Protein AF-A0A4Y2B6V1-F1 (afdb_monomer)

Foldseek 3Di:
DDDDDDDDDDDDDPPPPPPPPVPVVVVVVVVVVVVVVVVVVPQLADDADQADQKDKDWDDDPFKIKIKIAHHPQWAAPVRHRIDIWMATSVRSAIPPDNHGGHTDGPPPPPPD

Organism: Araneus ventricosus (NCBI:txid182803)

Nearest PDB structures (foldseek):
  4k12-assembly1_A  TM=7.058E-01  e=3.173E-03  Homo sapiens
  5ohm-assembly2_H  TM=3.341E-01  e=2.680E+00  synthetic construct

Secondary structure (DSSP, 8-state):
-----------------------HHHHHHHHHHHHHHHHHHS-SSPPPPPPTTEEEEEEE-SSEEEEEEEEPTTEE-TTS-SEEEEEEETTT--EES-SSPPPPEE----S--

pLDDT: mean 73.1, std 16.67, range [29.94, 91.94]

InterPro domains:
  IPR000436 Sushi/SCR/CCP domain [PS50923] (43-106)

Solvent-accessible surface area (backbone atoms only — not comparable to full-atom values): 7068 Å² total; per-residue (Å²): 135,83,87,80,92,84,87,87,81,88,75,85,78,73,82,80,77,80,74,80,68,74,58,68,66,61,57,52,50,53,52,50,51,53,52,51,49,54,58,64,70,52,50,43,57,70,83,74,76,67,33,59,67,38,48,70,50,72,53,76,57,100,59,35,36,41,34,41,36,33,37,39,94,68,25,18,34,94,82,73,38,51,64,51,70,34,39,21,35,56,88,75,34,49,47,33,91,44,83,65,75,73,56,38,40,69,63,74,74,68,92,76,127

Radius of gyration: 34.7 Å; Cα contacts (8 Å, |Δi|>4): 137; chains: 1; bounding box: 31×36×132 Å

Sequence (113 aa):
MFVPNVVALTRAVCPAERRHTHSPLLLVEIEIYLLIIIIALVGRCNRPLTPDHGKVVCNSTRGEVDCDVKCEDGYLFPDNATSKSNKCWHVTGVWKPMKNFPACQREYLEMNN

Mean predicted aligned error: 16.53 Å

Structure (mmCIF, N/CA/C/O backbone):
data_AF-A0A4Y2B6V1-F1
#
_entry.id   AF-A0A4Y2B6V1-F1
#
loop_
_atom_site.group_PDB
_atom_site.id
_atom_site.type_symbol
_atom_site.label_atom_id
_atom_site.label_alt_id
_atom_site.label_comp_id
_atom_site.label_asym_id
_atom_site.label_entity_id
_atom_site.label_seq_id
_atom_site.pdbx_PDB_ins_code
_atom_site.Cartn_x
_atom_site.Cartn_y
_atom_site.Cartn_z
_atom_site.occupancy
_atom_site.B_iso_or_equiv
_atom_site.auth_seq_id
_atom_site.auth_comp_id
_atom_site.auth_asym_id
_atom_site.auth_atom_id
_atom_site.pdbx_PDB_model_num
ATOM 1 N N . MET A 1 1 ? 6.514 -16.516 -99.297 1.00 29.94 1 MET A N 1
ATOM 2 C CA . MET A 1 1 ? 5.709 -17.659 -99.775 1.00 29.94 1 MET A CA 1
ATOM 3 C C . MET A 1 1 ? 5.199 -18.418 -98.557 1.00 29.94 1 MET A C 1
ATOM 5 O O . MET A 1 1 ? 5.999 -18.673 -97.673 1.00 29.94 1 MET A O 1
ATOM 9 N N . PHE A 1 2 ? 3.898 -18.720 -98.551 1.00 32.41 2 PHE A N 1
ATOM 10 C CA . PHE A 1 2 ? 3.188 -19.726 -97.745 1.00 32.41 2 PHE A CA 1
ATOM 11 C C . PHE A 1 2 ? 3.153 -19.617 -96.208 1.00 32.41 2 PHE A C 1
ATOM 13 O O . PHE A 1 2 ? 4.050 -20.048 -95.495 1.00 32.41 2 PHE A O 1
ATOM 20 N N . VAL A 1 3 ? 1.995 -19.155 -95.725 1.00 43.97 3 VAL A N 1
ATOM 21 C CA . VAL A 1 3 ? 1.298 -19.735 -94.560 1.00 43.97 3 VAL A CA 1
ATOM 22 C C . VAL A 1 3 ? 0.786 -21.138 -94.919 1.00 43.97 3 VAL A C 1
ATOM 24 O O . VAL A 1 3 ? 0.408 -21.365 -96.071 1.00 43.97 3 VAL A O 1
ATOM 27 N N . PRO A 1 4 ? 0.754 -22.066 -93.948 1.00 51.69 4 PRO A N 1
ATOM 28 C CA . PRO A 1 4 ? -0.538 -22.511 -93.396 1.00 51.69 4 PRO A CA 1
ATOM 29 C C . PRO A 1 4 ? -0.474 -22.654 -91.854 1.00 51.69 4 PRO A C 1
ATOM 31 O O . PRO A 1 4 ? 0.506 -23.137 -91.306 1.00 51.69 4 PRO A O 1
ATOM 34 N N . ASN A 1 5 ? -1.373 -22.042 -91.073 1.00 40.91 5 ASN A N 1
ATOM 35 C CA . ASN A 1 5 ? -2.662 -22.589 -90.606 1.00 40.91 5 ASN A CA 1
ATOM 36 C C . ASN A 1 5 ? -2.633 -24.077 -90.212 1.00 40.91 5 ASN A C 1
ATOM 38 O O . ASN A 1 5 ? -2.573 -24.900 -91.114 1.00 40.91 5 ASN A O 1
ATOM 42 N N . VAL A 1 6 ? -2.782 -24.406 -88.914 1.00 47.84 6 VAL A N 1
ATOM 43 C CA . VAL A 1 6 ? -3.983 -25.080 -88.360 1.00 47.84 6 VAL A CA 1
ATOM 44 C C . VAL A 1 6 ? -3.950 -25.269 -86.823 1.00 47.84 6 VAL A C 1
ATOM 46 O O . VAL A 1 6 ? -3.044 -25.876 -86.270 1.00 47.84 6 VAL A O 1
ATOM 49 N N . VAL A 1 7 ? -5.054 -24.820 -86.211 1.00 41.91 7 VAL A N 1
ATOM 50 C CA . VAL A 1 7 ? -5.868 -25.457 -85.150 1.00 41.91 7 VAL A CA 1
ATOM 51 C C . VAL A 1 7 ? -5.416 -25.398 -83.678 1.00 41.91 7 VAL A C 1
ATOM 53 O O . VAL A 1 7 ? -4.385 -25.899 -83.245 1.00 41.91 7 VAL A O 1
ATOM 56 N N . ALA A 1 8 ? -6.322 -24.783 -82.913 1.00 52.94 8 ALA A N 1
ATOM 57 C CA . ALA A 1 8 ? -6.361 -24.569 -81.477 1.00 52.94 8 ALA A CA 1
ATOM 58 C C . ALA A 1 8 ? -6.601 -25.848 -80.662 1.00 52.94 8 ALA A C 1
ATOM 60 O O . ALA A 1 8 ? -7.281 -26.752 -81.134 1.00 52.94 8 ALA A O 1
ATOM 61 N N . LEU A 1 9 ? -6.178 -25.841 -79.392 1.00 44.97 9 LEU A N 1
ATOM 62 C CA . LEU A 1 9 ? -6.845 -26.569 -78.306 1.00 44.97 9 LEU A CA 1
ATOM 63 C C . LEU A 1 9 ? -6.564 -25.882 -76.957 1.00 44.97 9 LEU A C 1
ATOM 65 O O . LEU A 1 9 ? -5.472 -25.921 -76.397 1.00 44.97 9 LEU A O 1
ATOM 69 N N . THR A 1 10 ? -7.609 -25.197 -76.504 1.00 52.00 10 THR A N 1
ATOM 70 C CA . THR A 1 10 ? -7.961 -24.782 -75.142 1.00 52.00 10 THR A CA 1
ATOM 71 C C . THR A 1 10 ? -7.125 -25.367 -73.998 1.00 52.00 10 THR A C 1
ATOM 73 O O . THR A 1 10 ? -7.193 -26.561 -73.706 1.00 52.00 10 THR A O 1
ATOM 76 N N . ARG A 1 11 ? -6.488 -24.487 -73.219 1.00 46.34 11 ARG A N 1
ATOM 77 C CA . ARG A 1 11 ? -6.309 -24.707 -71.780 1.00 46.34 11 ARG A CA 1
ATOM 78 C C . ARG A 1 11 ? -7.032 -23.592 -71.043 1.00 46.34 11 ARG A C 1
ATOM 80 O O . ARG A 1 11 ? -6.668 -22.426 -71.159 1.00 46.34 11 ARG A O 1
ATOM 87 N N . ALA A 1 12 ? -8.096 -23.975 -70.346 1.00 50.66 12 ALA A N 1
ATOM 88 C CA . ALA A 1 12 ? -8.791 -23.128 -69.397 1.00 50.66 12 ALA A CA 1
ATOM 89 C C . ALA A 1 12 ? -7.773 -22.587 -68.385 1.00 50.66 12 ALA A C 1
ATOM 91 O O . ALA A 1 12 ? -7.108 -23.352 -67.686 1.00 50.66 12 ALA A O 1
ATOM 92 N N . VAL A 1 13 ? -7.620 -21.268 -68.347 1.00 56.47 13 VAL A N 1
ATOM 93 C CA . VAL A 1 13 ? -6.903 -20.587 -67.272 1.00 56.47 13 VAL A CA 1
ATOM 94 C C . VAL A 1 13 ? -7.834 -20.629 -66.063 1.00 56.47 13 VAL A C 1
ATOM 96 O O . VAL A 1 13 ? -8.906 -20.028 -66.093 1.00 56.47 13 VAL A O 1
ATOM 99 N N . CYS A 1 14 ? -7.471 -21.389 -65.027 1.00 54.88 14 CYS A N 1
ATOM 100 C CA . CYS A 1 14 ? -8.183 -21.352 -63.751 1.00 54.88 14 CYS A CA 1
ATOM 101 C C . CYS A 1 14 ? -8.189 -19.909 -63.214 1.00 54.88 14 CYS A C 1
ATOM 103 O O . CYS A 1 14 ? -7.146 -19.249 -63.278 1.00 54.88 14 CYS A O 1
ATOM 105 N N . PRO A 1 15 ? -9.300 -19.405 -62.648 1.00 52.41 15 PRO A N 1
ATOM 106 C CA . PRO A 1 15 ? -9.249 -18.164 -61.892 1.00 52.41 15 PRO A CA 1
ATOM 107 C C . PRO A 1 15 ? -8.308 -18.368 -60.699 1.00 52.41 15 PRO A C 1
ATOM 109 O O . PRO A 1 15 ? -8.428 -19.333 -59.943 1.00 52.41 15 PRO A O 1
ATOM 112 N N . ALA A 1 16 ? -7.330 -17.476 -60.561 1.00 52.47 16 ALA A N 1
ATOM 113 C CA . ALA A 1 16 ? -6.500 -17.398 -59.373 1.00 52.47 16 ALA A CA 1
ATOM 114 C C . ALA A 1 16 ? -7.394 -16.979 -58.196 1.00 52.47 16 ALA A C 1
ATOM 1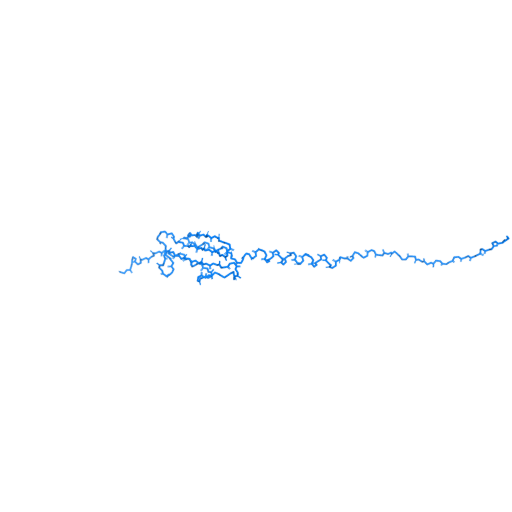16 O O . ALA A 1 16 ? -7.676 -15.796 -58.006 1.00 52.47 16 ALA A O 1
ATOM 117 N N . GLU A 1 17 ? -7.875 -17.964 -57.439 1.00 49.12 17 GLU A N 1
ATOM 118 C CA . GLU A 1 17 ? -8.600 -17.760 -56.190 1.00 49.12 17 GLU A CA 1
ATOM 119 C C . GLU A 1 17 ? -7.692 -16.970 -55.240 1.00 49.12 17 GLU A C 1
ATOM 121 O O . GLU A 1 17 ? -6.654 -17.458 -54.776 1.00 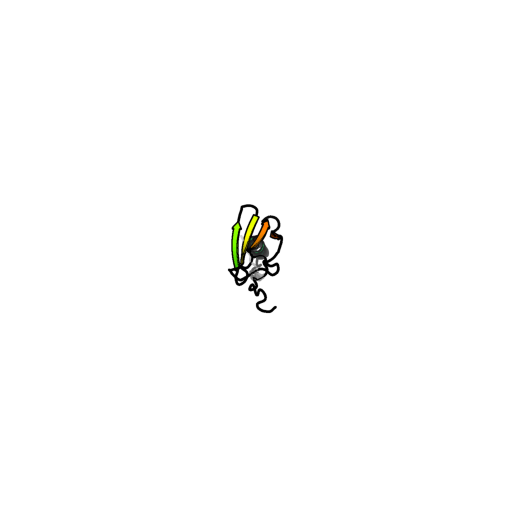49.12 17 GLU A O 1
ATOM 126 N N . ARG A 1 18 ? -8.046 -15.705 -54.999 1.00 51.38 18 ARG A N 1
ATOM 127 C CA . ARG A 1 18 ? -7.296 -14.783 -54.147 1.00 51.38 18 ARG A CA 1
ATOM 128 C C . ARG A 1 18 ? -7.485 -15.228 -52.694 1.00 51.38 18 ARG A C 1
ATOM 130 O O . ARG A 1 18 ? -8.329 -14.701 -51.978 1.00 51.38 18 ARG A O 1
ATOM 137 N N . ARG A 1 19 ? -6.719 -16.230 -52.248 1.00 50.72 19 ARG A N 1
ATOM 138 C CA . ARG A 1 19 ? -6.631 -16.572 -50.825 1.00 50.72 19 ARG A CA 1
ATOM 139 C C . ARG A 1 19 ? -6.064 -15.357 -50.100 1.00 50.72 19 ARG A C 1
ATOM 141 O O . ARG A 1 19 ? -4.863 -15.109 -50.150 1.00 50.72 19 ARG A O 1
ATOM 148 N N . HIS A 1 20 ? -6.934 -14.606 -49.430 1.00 54.03 20 HIS A N 1
ATOM 149 C CA . HIS A 1 20 ? -6.543 -13.744 -48.324 1.00 54.03 20 HIS A CA 1
ATOM 150 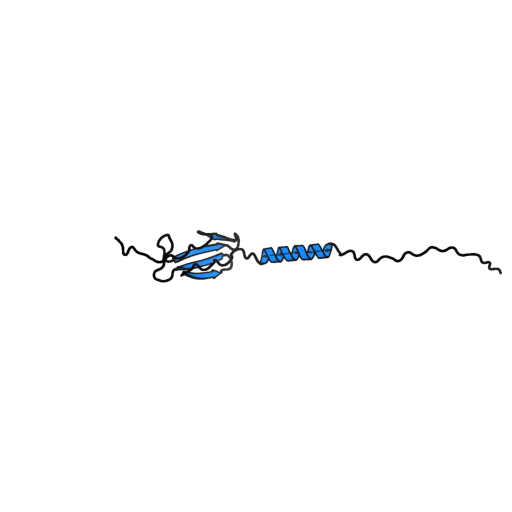C C . HIS A 1 20 ? -5.953 -14.649 -47.238 1.00 54.03 20 HIS A C 1
ATOM 152 O O . HIS A 1 20 ? -6.634 -15.086 -46.316 1.00 54.03 20 HIS A O 1
ATOM 158 N N . THR A 1 21 ? -4.673 -14.986 -47.372 1.00 51.75 21 THR A N 1
ATOM 159 C CA . THR A 1 21 ? -3.855 -15.416 -46.248 1.00 51.75 21 THR A CA 1
ATOM 160 C C . THR A 1 21 ? -3.823 -14.237 -45.292 1.00 51.75 21 THR A C 1
ATOM 162 O O . THR A 1 21 ? -3.108 -13.266 -45.533 1.00 51.75 21 THR A O 1
ATOM 165 N N . HIS A 1 22 ? -4.657 -14.286 -44.251 1.00 55.53 22 HIS A N 1
ATOM 166 C CA . HIS A 1 22 ? -4.497 -13.433 -43.083 1.00 55.53 22 HIS A CA 1
ATOM 167 C C . HIS A 1 22 ? -3.048 -13.626 -42.640 1.00 55.53 22 HIS A C 1
ATOM 169 O O . HIS A 1 22 ? -2.660 -14.737 -42.279 1.00 55.53 22 HIS A O 1
ATOM 175 N N . SER A 1 23 ? -2.219 -12.601 -42.841 1.00 50.69 23 SER A N 1
ATOM 176 C CA . SER A 1 23 ? -0.779 -12.727 -42.659 1.00 50.69 23 SER A CA 1
ATOM 177 C C . SER A 1 23 ? -0.544 -13.091 -41.190 1.00 50.69 23 SER A C 1
ATOM 179 O O . SER A 1 23 ? -0.913 -12.289 -40.329 1.00 50.69 23 SER A O 1
ATOM 181 N N . PRO A 1 24 ? 0.003 -14.279 -40.866 1.00 58.78 24 PRO A N 1
ATOM 182 C CA . PRO A 1 24 ? 0.148 -14.733 -39.480 1.00 58.78 24 PRO A CA 1
ATOM 183 C C . PRO A 1 24 ? 0.986 -13.758 -38.646 1.00 58.78 24 PRO A C 1
ATOM 185 O O . PRO A 1 24 ? 0.818 -13.685 -37.438 1.00 58.78 24 PRO A O 1
ATOM 188 N N . LEU A 1 25 ? 1.811 -12.940 -39.304 1.00 56.62 25 LEU A N 1
ATOM 189 C CA . LEU A 1 25 ? 2.586 -11.857 -38.706 1.00 56.62 25 LEU A CA 1
ATOM 190 C C . LEU A 1 25 ? 1.718 -10.797 -38.002 1.00 56.62 25 LEU A C 1
ATOM 192 O O . LEU A 1 25 ? 2.093 -10.342 -36.929 1.00 56.62 25 LEU A O 1
ATOM 196 N N . LEU A 1 26 ? 0.536 -10.457 -38.535 1.00 57.38 26 LEU A N 1
ATOM 197 C CA . LEU A 1 26 ? -0.348 -9.443 -37.934 1.00 57.38 26 LEU A CA 1
ATOM 198 C C . LEU A 1 26 ? -0.966 -9.913 -36.610 1.00 57.38 26 LEU A C 1
ATOM 200 O O . LEU A 1 26 ? -1.178 -9.111 -35.707 1.00 57.38 26 LEU A O 1
ATOM 204 N N . LEU A 1 27 ? -1.246 -11.213 -36.478 1.00 59.00 27 LEU A N 1
ATOM 205 C CA . LEU A 1 27 ? -1.761 -11.779 -35.227 1.00 59.00 27 LEU A CA 1
ATOM 206 C C . LEU A 1 27 ? -0.681 -11.794 -34.139 1.00 59.00 27 LEU A C 1
ATOM 208 O O . LEU A 1 27 ? -0.976 -11.528 -32.979 1.00 59.00 27 LEU A O 1
ATOM 212 N N . VAL A 1 28 ? 0.575 -12.037 -34.524 1.00 60.34 28 VAL A N 1
ATOM 213 C CA . VAL A 1 28 ? 1.719 -12.044 -33.602 1.00 60.34 28 VAL A CA 1
ATOM 214 C C . VAL A 1 28 ? 1.989 -10.636 -33.060 1.00 60.34 28 VAL A C 1
ATOM 216 O O . VAL A 1 28 ? 2.278 -10.484 -31.878 1.00 60.34 28 VAL A O 1
ATOM 219 N N . GLU A 1 29 ? 1.835 -9.594 -33.880 1.00 68.75 29 GLU A N 1
ATOM 220 C CA . GLU A 1 29 ? 1.968 -8.208 -33.416 1.00 68.75 29 GLU A CA 1
ATOM 221 C C . GLU A 1 29 ? 0.868 -7.827 -32.418 1.00 68.75 29 GLU A C 1
ATOM 223 O O . GLU A 1 29 ? 1.165 -7.231 -31.385 1.00 68.75 29 GLU A O 1
ATOM 228 N N . ILE A 1 30 ? -0.384 -8.224 -32.666 1.00 70.19 30 ILE A N 1
ATOM 229 C CA . ILE A 1 30 ? -1.507 -7.949 -31.753 1.00 70.19 30 ILE A CA 1
ATOM 230 C C . ILE A 1 30 ? -1.310 -8.653 -30.400 1.00 70.19 30 ILE A C 1
ATOM 232 O O . ILE A 1 30 ? -1.509 -8.030 -29.357 1.00 70.19 30 ILE A O 1
ATOM 236 N N . GLU A 1 31 ? -0.869 -9.914 -30.401 1.00 75.81 31 GLU A N 1
ATOM 237 C CA . GLU A 1 31 ? -0.542 -10.678 -29.185 1.00 75.81 31 GLU A CA 1
ATOM 238 C C . GLU A 1 31 ? 0.600 -10.019 -28.390 1.00 75.81 31 GLU A C 1
ATOM 240 O O . GLU A 1 31 ? 0.500 -9.839 -27.175 1.00 75.81 31 GLU A O 1
ATOM 245 N N . ILE A 1 32 ? 1.668 -9.587 -29.074 1.00 76.62 32 ILE A N 1
ATOM 246 C CA . ILE A 1 32 ? 2.803 -8.890 -28.451 1.00 76.62 32 ILE A CA 1
ATOM 247 C C . ILE A 1 32 ? 2.359 -7.551 -27.849 1.00 76.62 32 ILE A C 1
ATOM 249 O O . ILE A 1 32 ? 2.735 -7.236 -26.721 1.00 76.62 32 ILE A O 1
ATOM 253 N N . TYR A 1 33 ? 1.529 -6.776 -28.551 1.00 79.81 33 TYR A N 1
ATOM 254 C CA . TYR A 1 33 ? 0.980 -5.524 -28.029 1.00 79.81 33 TYR A CA 1
ATOM 255 C C . TYR A 1 33 ? 0.092 -5.755 -26.801 1.00 79.81 33 TYR A C 1
ATOM 257 O O . TYR A 1 33 ? 0.221 -5.014 -25.825 1.00 79.81 33 TYR A O 1
ATOM 265 N N . LEU A 1 34 ? -0.755 -6.793 -26.798 1.00 78.69 34 LEU A N 1
ATOM 266 C CA . LEU A 1 34 ? -1.557 -7.159 -25.626 1.00 78.69 34 LEU A CA 1
ATOM 267 C C . LEU A 1 34 ? -0.666 -7.503 -24.425 1.00 78.69 34 LEU A C 1
ATOM 269 O O . LEU A 1 34 ? -0.912 -7.015 -23.324 1.00 78.69 34 LEU A O 1
ATOM 273 N N . LEU A 1 35 ? 0.397 -8.287 -24.631 1.00 73.94 35 LEU A N 1
ATOM 274 C CA . LEU A 1 35 ? 1.356 -8.637 -23.580 1.00 73.94 35 LEU A CA 1
ATOM 275 C C . LEU A 1 35 ? 2.103 -7.408 -23.050 1.00 73.94 35 LEU A C 1
ATOM 277 O O . LEU A 1 35 ? 2.230 -7.254 -21.838 1.00 73.94 35 LEU A O 1
ATOM 281 N N . ILE A 1 36 ? 2.549 -6.502 -23.924 1.00 71.12 36 ILE A N 1
ATOM 282 C CA . ILE A 1 36 ? 3.201 -5.245 -23.524 1.00 71.12 36 ILE A CA 1
ATOM 283 C C . ILE A 1 36 ? 2.239 -4.371 -22.713 1.00 71.12 36 ILE A C 1
ATOM 285 O O . ILE A 1 36 ? 2.639 -3.825 -21.687 1.00 71.12 36 ILE A O 1
ATOM 289 N N . ILE A 1 37 ? 0.972 -4.269 -23.124 1.00 69.88 37 ILE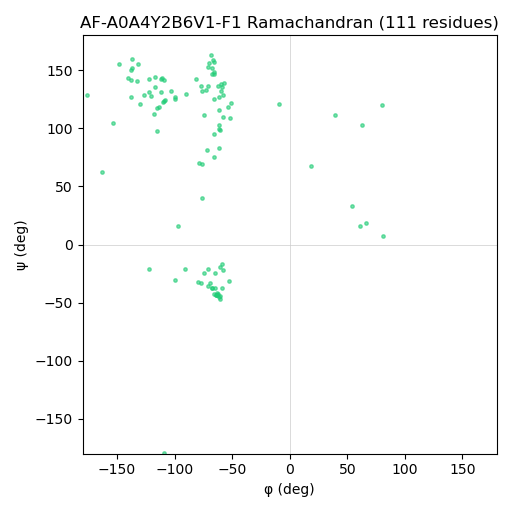 A N 1
ATOM 290 C CA . ILE A 1 37 ? -0.063 -3.523 -22.398 1.00 69.88 37 ILE A CA 1
ATOM 291 C C . ILE A 1 37 ? -0.310 -4.148 -21.020 1.00 69.88 37 ILE A C 1
ATOM 293 O O . ILE A 1 37 ? -0.357 -3.420 -20.032 1.00 69.88 37 ILE A O 1
ATOM 297 N N . ILE A 1 38 ? -0.393 -5.477 -20.917 1.00 65.56 38 ILE A N 1
ATOM 298 C CA . ILE A 1 38 ? -0.525 -6.178 -19.630 1.00 65.56 38 ILE A CA 1
ATOM 299 C C . ILE A 1 38 ? 0.687 -5.889 -18.734 1.00 65.56 38 ILE A C 1
ATOM 301 O O . ILE A 1 38 ? 0.517 -5.529 -17.573 1.00 65.56 38 ILE A O 1
ATOM 305 N N . ILE A 1 39 ? 1.910 -5.978 -19.263 1.00 63.66 39 ILE A N 1
ATOM 306 C CA . ILE A 1 39 ? 3.142 -5.717 -18.503 1.00 63.66 39 ILE A CA 1
ATOM 307 C C . ILE A 1 39 ? 3.228 -4.246 -18.060 1.00 63.66 39 ILE A C 1
ATOM 309 O O . ILE A 1 39 ? 3.680 -3.969 -16.951 1.00 63.66 39 ILE A O 1
ATOM 313 N N . ALA A 1 40 ? 2.785 -3.304 -18.896 1.00 61.19 40 ALA A N 1
ATOM 314 C CA . ALA A 1 40 ? 2.815 -1.870 -18.610 1.00 61.19 40 ALA A CA 1
ATOM 315 C C . ALA A 1 40 ? 1.703 -1.414 -17.648 1.00 61.19 40 ALA A C 1
ATOM 317 O O . ALA A 1 40 ? 1.919 -0.500 -16.854 1.00 61.19 40 ALA A O 1
ATOM 318 N N . LEU A 1 41 ? 0.526 -2.048 -17.696 1.00 58.28 41 LEU A N 1
ATOM 319 C CA . LEU A 1 41 ? -0.583 -1.790 -16.769 1.00 58.28 41 LEU A CA 1
ATOM 320 C C . LEU A 1 41 ? -0.326 -2.383 -15.382 1.00 58.28 41 LEU A C 1
ATOM 322 O O . LEU A 1 41 ? -0.842 -1.872 -14.388 1.00 58.28 41 LEU A O 1
ATOM 326 N N . VAL A 1 42 ? 0.514 -3.414 -15.291 1.00 58.41 42 VAL A N 1
ATOM 327 C CA . VAL A 1 42 ? 1.061 -3.899 -14.022 1.00 58.41 42 VAL A CA 1
ATOM 328 C C . VAL A 1 42 ? 2.203 -2.967 -13.606 1.00 58.41 42 VAL A C 1
ATOM 330 O O . VAL A 1 42 ? 3.384 -3.316 -13.601 1.00 58.41 42 VAL A O 1
ATOM 333 N N . GLY A 1 43 ? 1.845 -1.739 -13.226 1.00 57.62 43 GLY A N 1
ATOM 334 C CA . GLY A 1 43 ? 2.714 -0.927 -12.388 1.00 57.62 43 GLY A CA 1
ATOM 335 C C . GLY A 1 43 ? 3.107 -1.781 -11.186 1.00 57.62 43 GLY A C 1
ATOM 336 O O . GLY A 1 43 ? 2.234 -2.294 -10.487 1.00 57.62 43 GLY A O 1
ATOM 337 N N . ARG A 1 44 ? 4.414 -1.998 -10.974 1.00 66.38 44 ARG A N 1
ATOM 338 C CA . ARG A 1 44 ? 4.884 -2.996 -9.993 1.00 66.38 44 ARG A CA 1
ATOM 339 C C . ARG A 1 44 ? 4.247 -2.773 -8.610 1.00 66.38 44 ARG A C 1
ATOM 341 O O . ARG A 1 44 ? 3.958 -3.735 -7.915 1.00 66.38 44 ARG A O 1
ATOM 348 N N . CYS A 1 45 ? 3.944 -1.522 -8.260 1.00 79.75 45 CYS A N 1
ATOM 349 C CA . CYS A 1 45 ? 3.253 -1.137 -7.034 1.00 79.75 45 CYS A CA 1
ATOM 350 C C . CYS A 1 45 ? 1.883 -0.512 -7.337 1.00 79.75 45 CYS A C 1
ATOM 352 O O . CYS A 1 45 ? 1.795 0.683 -7.617 1.00 79.75 45 CYS A O 1
ATOM 354 N N . ASN A 1 46 ? 0.809 -1.299 -7.253 1.00 77.69 46 ASN A N 1
ATOM 355 C CA . ASN A 1 46 ? -0.553 -0.757 -7.284 1.00 77.69 46 ASN A CA 1
ATOM 356 C C . ASN A 1 46 ? -0.851 -0.017 -5.981 1.00 77.69 46 ASN A C 1
ATOM 358 O O . ASN A 1 46 ? -0.535 -0.534 -4.908 1.00 77.69 46 ASN A O 1
ATOM 362 N N . ARG A 1 47 ? -1.479 1.164 -6.069 1.00 77.75 47 ARG A N 1
ATOM 363 C CA . ARG A 1 47 ? -1.899 1.922 -4.883 1.00 77.75 47 ARG A CA 1
ATOM 364 C C . ARG A 1 47 ? -2.837 1.047 -4.030 1.00 77.75 47 ARG A C 1
ATOM 366 O O . ARG A 1 47 ? -3.791 0.495 -4.581 1.00 77.75 47 ARG A O 1
ATOM 373 N N . PRO A 1 48 ? -2.577 0.899 -2.722 1.00 77.94 48 PRO A N 1
ATOM 374 C CA . PRO A 1 48 ? -3.392 0.062 -1.855 1.00 77.94 48 PRO A CA 1
ATOM 375 C C . PRO A 1 48 ? -4.801 0.645 -1.725 1.00 77.94 48 PRO A C 1
ATOM 377 O O . PRO A 1 48 ? -4.982 1.865 -1.781 1.00 77.94 48 PRO A O 1
ATOM 380 N N . LEU A 1 49 ? -5.795 -0.232 -1.550 1.00 78.19 49 LEU A N 1
ATOM 381 C CA . LEU A 1 49 ? -7.158 0.205 -1.264 1.00 78.19 49 LEU A CA 1
ATOM 382 C C . LEU A 1 49 ? -7.181 0.958 0.066 1.00 78.19 49 LEU A C 1
ATOM 384 O O . LEU A 1 49 ? -6.574 0.529 1.050 1.00 78.19 49 LEU A O 1
ATOM 388 N N . THR A 1 50 ? -7.903 2.071 0.080 1.00 79.62 50 THR A N 1
ATOM 389 C CA . THR A 1 50 ? -8.183 2.810 1.306 1.00 79.62 50 THR A CA 1
ATOM 390 C C . THR A 1 50 ? -9.068 1.942 2.206 1.00 79.62 50 THR A C 1
ATOM 392 O O . THR A 1 50 ? -10.114 1.487 1.734 1.00 79.62 50 THR A O 1
ATOM 395 N N . PRO A 1 51 ? -8.677 1.675 3.464 1.00 82.38 51 PRO A N 1
ATOM 396 C CA . PRO A 1 51 ? -9.547 0.970 4.393 1.00 82.38 51 PRO A CA 1
ATOM 397 C C . PRO A 1 51 ? -10.758 1.828 4.763 1.00 82.38 51 PRO A C 1
ATOM 399 O O . PRO A 1 51 ? -10.685 3.058 4.762 1.00 82.38 51 PRO A O 1
ATOM 402 N N . ASP A 1 52 ? -11.863 1.160 5.088 1.00 83.94 52 ASP A N 1
ATOM 403 C CA . ASP A 1 52 ? -13.065 1.815 5.602 1.00 83.94 52 ASP A CA 1
ATOM 404 C C . ASP A 1 52 ? -12.735 2.568 6.900 1.00 83.94 52 ASP A C 1
ATOM 406 O O . ASP A 1 52 ? -11.953 2.069 7.715 1.00 83.94 52 ASP A O 1
ATOM 410 N N . HIS A 1 53 ? -13.263 3.785 7.057 1.00 86.62 53 HIS A N 1
ATOM 411 C CA . HIS A 1 53 ? -12.917 4.698 8.159 1.00 86.62 53 HIS A CA 1
ATOM 412 C C . HIS A 1 53 ? -11.410 4.984 8.311 1.00 86.62 53 HIS A C 1
ATOM 414 O O . HIS A 1 53 ? -10.895 5.187 9.415 1.00 86.62 53 HIS A O 1
ATOM 420 N N . GLY A 1 54 ? -10.679 5.004 7.193 1.00 86.81 54 GLY A N 1
ATOM 421 C CA . GLY A 1 54 ? -9.260 5.331 7.152 1.00 86.81 54 GLY A CA 1
ATOM 422 C C . GLY A 1 54 ? -8.892 6.258 5.997 1.00 86.81 54 GLY A C 1
ATOM 423 O O . GLY A 1 54 ? -9.594 6.389 4.997 1.00 86.81 54 GLY A O 1
ATOM 424 N N . LYS A 1 55 ? -7.747 6.923 6.134 1.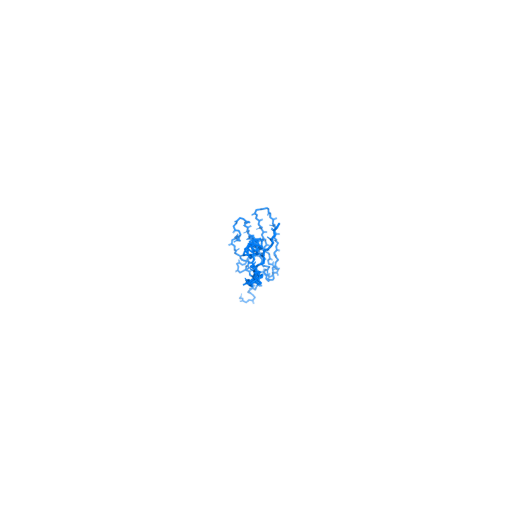00 89.81 55 LYS A N 1
ATOM 425 C CA . LYS A 1 55 ? -7.166 7.821 5.133 1.00 89.81 55 LYS A CA 1
ATOM 426 C C . LYS A 1 55 ? -5.795 7.301 4.734 1.00 89.81 55 LYS A C 1
ATOM 428 O O . LYS A 1 55 ? -4.956 7.069 5.598 1.00 89.81 55 LYS A O 1
ATOM 433 N N . VAL A 1 56 ? -5.569 7.143 3.428 1.00 88.94 56 VAL A N 1
ATOM 434 C CA . VAL A 1 56 ? -4.276 6.723 2.867 1.00 88.94 56 VAL A CA 1
ATOM 435 C C . VAL A 1 56 ? -3.578 7.8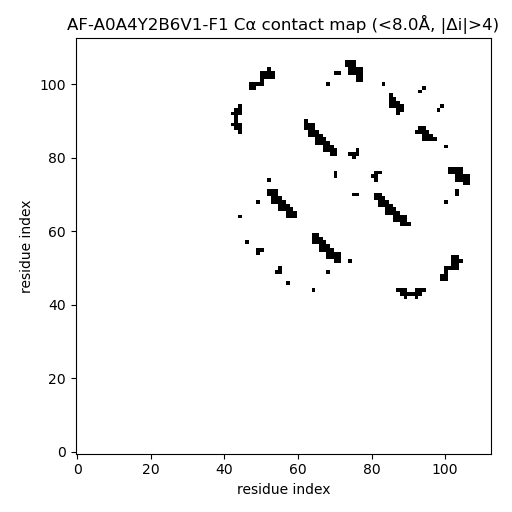81 2.161 1.00 88.94 56 VAL A C 1
ATOM 437 O O . VAL A 1 56 ? -4.109 8.485 1.223 1.00 88.94 56 VAL A O 1
ATOM 440 N N . VAL A 1 57 ? -2.354 8.165 2.583 1.00 90.19 57 VAL A N 1
ATOM 441 C CA . VAL A 1 57 ? -1.456 9.145 1.981 1.00 90.19 57 VAL A CA 1
ATOM 442 C C . VAL A 1 57 ? -0.284 8.380 1.394 1.00 90.19 57 VAL A C 1
ATOM 444 O O . VAL A 1 57 ? 0.436 7.706 2.112 1.00 90.19 57 VAL A O 1
ATOM 447 N N . CYS A 1 58 ? -0.104 8.468 0.079 1.00 89.44 58 CYS A N 1
ATOM 448 C CA . CYS A 1 58 ? 1.000 7.799 -0.600 1.00 89.44 58 CYS A CA 1
ATOM 449 C C . CYS A 1 58 ? 1.930 8.821 -1.238 1.00 89.44 58 CYS A C 1
ATOM 451 O O . CYS A 1 58 ? 1.467 9.733 -1.928 1.00 89.44 58 CYS A O 1
ATOM 453 N N . ASN A 1 59 ? 3.227 8.612 -1.062 1.00 90.88 59 ASN A N 1
ATOM 454 C CA . ASN A 1 59 ? 4.299 9.352 -1.692 1.00 90.88 59 ASN A CA 1
ATOM 455 C C . ASN A 1 59 ? 5.093 8.416 -2.617 1.00 90.88 59 ASN A C 1
ATOM 457 O O . ASN A 1 59 ? 5.676 7.426 -2.177 1.00 90.88 59 ASN A O 1
ATOM 461 N N . SER A 1 60 ? 5.096 8.719 -3.915 1.00 86.50 60 SER A N 1
ATOM 462 C CA . SER A 1 60 ? 5.805 7.925 -4.920 1.00 86.50 60 SER A CA 1
ATOM 463 C C . SER A 1 60 ? 7.135 8.583 -5.258 1.00 86.50 60 SER A C 1
ATOM 465 O O . SER A 1 60 ? 7.179 9.735 -5.685 1.00 86.50 60 SER A O 1
ATOM 467 N N . THR A 1 61 ? 8.220 7.827 -5.133 1.00 85.69 61 THR A N 1
ATOM 468 C CA . THR A 1 61 ? 9.568 8.232 -5.551 1.00 85.69 61 THR A CA 1
ATOM 469 C C . THR A 1 61 ? 10.006 7.446 -6.793 1.00 85.69 61 THR A C 1
ATOM 471 O O . THR A 1 61 ? 9.257 6.626 -7.317 1.00 85.69 61 THR A O 1
ATOM 474 N N . ARG A 1 62 ? 11.228 7.682 -7.297 1.00 80.94 62 ARG A N 1
ATOM 475 C CA . ARG A 1 62 ? 11.747 6.998 -8.502 1.00 80.94 62 ARG A CA 1
ATOM 476 C C . ARG A 1 62 ? 11.928 5.482 -8.334 1.00 80.94 62 ARG A C 1
ATOM 478 O O . ARG A 1 62 ? 11.966 4.777 -9.336 1.00 80.94 62 ARG A O 1
ATOM 485 N N . GLY A 1 63 ? 12.101 4.994 -7.105 1.00 82.56 63 GLY A N 1
ATOM 486 C CA . GLY A 1 63 ? 12.433 3.590 -6.822 1.00 82.56 63 GLY A CA 1
ATOM 487 C C . GLY A 1 63 ? 11.442 2.875 -5.908 1.00 82.56 63 GLY A C 1
ATOM 488 O O . GLY A 1 63 ? 11.349 1.647 -5.950 1.00 82.56 63 GLY A O 1
ATOM 489 N N . GLU A 1 64 ? 10.659 3.625 -5.135 1.00 89.81 64 GLU A N 1
ATOM 490 C CA . GLU 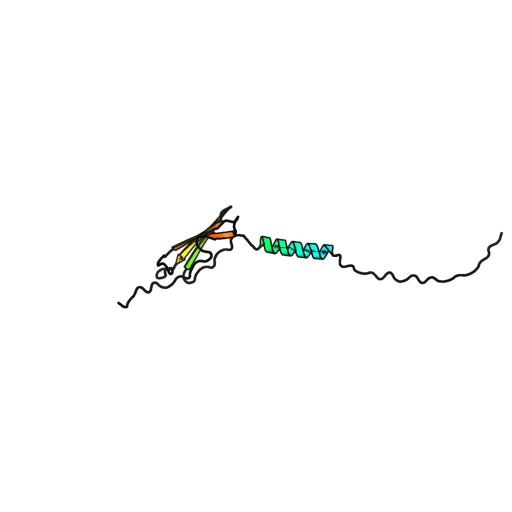A 1 64 ? 9.703 3.081 -4.176 1.00 89.81 64 GLU A CA 1
ATOM 491 C C . GLU A 1 64 ? 8.474 3.975 -3.999 1.00 89.81 64 GLU A C 1
ATOM 493 O O . GLU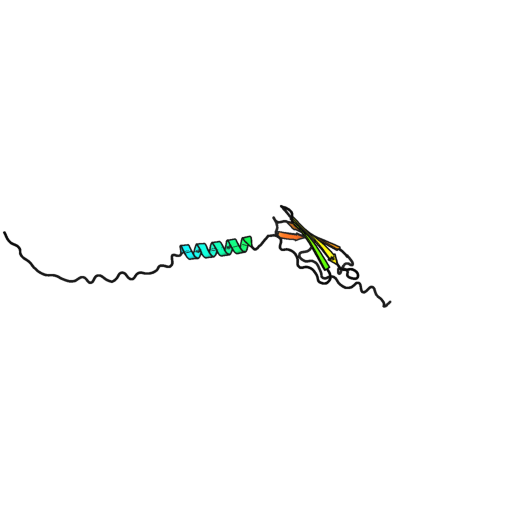 A 1 64 ? 8.525 5.190 -4.198 1.00 89.81 64 GLU A O 1
ATOM 498 N N . VAL A 1 65 ? 7.377 3.353 -3.586 1.00 90.19 65 VAL A N 1
ATOM 499 C CA . VAL A 1 65 ? 6.146 3.999 -3.147 1.00 90.19 65 VAL A CA 1
ATOM 500 C C . VAL A 1 65 ? 6.020 3.774 -1.651 1.00 90.19 65 VAL A C 1
ATOM 502 O O . VAL A 1 65 ? 6.005 2.629 -1.202 1.00 90.19 65 VAL A O 1
ATOM 505 N N . ASP A 1 66 ? 5.923 4.855 -0.892 1.00 91.25 66 ASP A N 1
ATOM 506 C CA . ASP A 1 66 ? 5.613 4.817 0.532 1.00 91.25 66 ASP A CA 1
ATOM 507 C C . ASP A 1 66 ? 4.151 5.214 0.730 1.00 91.25 66 ASP A C 1
ATOM 509 O O . ASP A 1 66 ? 3.693 6.185 0.128 1.00 91.25 66 ASP A O 1
ATOM 513 N N . CYS A 1 67 ? 3.401 4.451 1.513 1.00 90.50 67 CYS A N 1
ATOM 514 C CA . CYS A 1 67 ? 2.015 4.745 1.838 1.00 90.50 67 CYS A CA 1
ATOM 515 C C . CYS A 1 67 ? 1.804 4.670 3.345 1.00 90.50 67 CYS A C 1
ATOM 517 O O . CYS A 1 67 ? 1.935 3.604 3.946 1.00 90.50 67 CYS A O 1
ATOM 519 N N . ASP A 1 68 ? 1.358 5.780 3.913 1.00 91.50 68 ASP A N 1
ATOM 520 C CA . ASP A 1 68 ? 0.902 5.897 5.285 1.00 91.50 68 ASP A CA 1
ATOM 521 C C . ASP A 1 68 ? -0.623 5.849 5.326 1.00 91.50 68 ASP A C 1
ATOM 523 O O . ASP A 1 68 ? -1.315 6.607 4.642 1.00 91.50 68 ASP A O 1
ATOM 527 N N . VAL A 1 69 ? -1.168 4.961 6.147 1.00 91.44 69 VAL A N 1
ATOM 528 C CA . VAL A 1 69 ? -2.597 4.878 6.434 1.00 91.44 69 VAL A CA 1
ATOM 529 C C . VAL A 1 69 ? -2.836 5.272 7.873 1.00 91.44 69 VAL A C 1
ATOM 531 O O . VAL A 1 69 ? -2.199 4.747 8.783 1.00 91.44 69 VAL A O 1
ATOM 534 N N . LYS A 1 70 ? -3.803 6.160 8.076 1.00 91.94 70 LYS A N 1
ATOM 535 C CA . LYS A 1 70 ? -4.271 6.582 9.390 1.00 91.94 70 LYS A CA 1
ATOM 536 C C . LYS A 1 70 ? -5.767 6.310 9.517 1.00 91.94 70 LYS A C 1
ATOM 538 O O . LYS A 1 70 ? -6.520 6.681 8.618 1.00 91.94 70 LYS A O 1
ATOM 543 N N . CYS A 1 71 ? -6.190 5.685 10.608 1.00 91.38 71 CYS A N 1
ATOM 544 C CA . CYS A 1 71 ? -7.608 5.551 10.927 1.00 91.38 71 CYS A CA 1
ATOM 545 C C . CYS A 1 71 ? -8.206 6.906 11.341 1.00 91.38 71 CYS A C 1
ATOM 547 O O . CYS A 1 71 ? -7.494 7.802 11.805 1.00 91.38 71 CYS A O 1
ATOM 549 N N . GLU A 1 72 ? -9.506 7.077 11.115 1.00 91.38 72 GLU A N 1
ATOM 550 C CA . GLU A 1 72 ? -10.257 8.226 11.623 1.00 91.38 72 GLU A CA 1
ATOM 551 C C . GLU A 1 72 ? -10.346 8.202 13.157 1.00 91.38 72 GLU A C 1
ATOM 553 O O . GLU A 1 72 ? -10.160 7.161 13.787 1.00 91.38 72 GLU A O 1
ATOM 558 N N . ASP A 1 73 ? -10.610 9.357 13.772 1.00 88.69 73 ASP A N 1
ATOM 559 C CA . ASP A 1 73 ? -10.697 9.467 15.230 1.00 88.69 73 ASP A CA 1
ATOM 560 C C . ASP A 1 73 ? -11.800 8.547 15.789 1.00 88.69 73 ASP A C 1
ATOM 562 O O . ASP A 1 73 ? -12.918 8.501 15.271 1.00 88.69 73 ASP A O 1
ATOM 566 N N . GLY A 1 74 ? -11.476 7.786 16.839 1.00 86.81 74 GLY A N 1
ATOM 567 C CA . GLY A 1 74 ? -12.352 6.746 17.392 1.00 86.81 74 GLY A CA 1
ATOM 568 C C . GLY A 1 74 ? -12.324 5.416 16.629 1.00 86.81 74 GLY A C 1
ATOM 569 O O . GLY A 1 74 ? -13.122 4.528 16.934 1.00 86.81 74 GLY A O 1
ATOM 570 N N . TYR A 1 75 ? -11.423 5.253 15.655 1.00 89.25 75 TYR A N 1
ATOM 571 C CA . TYR A 1 75 ? -11.131 3.982 14.999 1.00 89.25 75 TYR A CA 1
ATOM 572 C C . TYR A 1 75 ? -9.648 3.620 15.134 1.00 89.25 75 TYR A C 1
ATOM 574 O O . TYR A 1 75 ? -8.757 4.463 15.030 1.00 89.25 75 TYR A O 1
ATOM 582 N N . LEU A 1 76 ? -9.381 2.333 15.318 1.00 90.56 76 LEU A N 1
ATOM 583 C CA . LEU A 1 76 ? -8.054 1.753 15.457 1.00 90.56 76 LEU A CA 1
ATOM 584 C C . LEU A 1 76 ? -7.912 0.539 14.544 1.00 90.56 76 LEU A C 1
ATOM 586 O O . LEU A 1 76 ? -8.882 -0.120 14.174 1.00 90.56 76 LEU A O 1
ATOM 590 N N . PHE A 1 77 ? -6.681 0.216 14.180 1.00 89.88 77 PHE A N 1
ATOM 591 C CA . PHE A 1 77 ? -6.376 -1.070 13.575 1.00 89.88 77 PHE A CA 1
ATOM 592 C C . PHE A 1 77 ? -6.546 -2.211 14.599 1.00 89.88 77 PHE A C 1
ATOM 594 O O . PHE A 1 77 ? -6.536 -1.953 15.802 1.00 89.88 77 PHE A O 1
ATOM 601 N N . PRO A 1 78 ? -6.640 -3.481 14.154 1.00 86.50 78 PRO A N 1
ATOM 602 C CA . PRO A 1 78 ? -6.842 -4.639 15.041 1.00 86.50 78 PRO A CA 1
ATOM 603 C C . PRO A 1 78 ? -5.758 -4.840 16.117 1.00 86.50 78 PRO A C 1
ATOM 605 O O . PRO A 1 78 ? -5.936 -5.600 17.060 1.00 86.50 78 PRO A O 1
ATOM 608 N N . ASP A 1 79 ? -4.607 -4.197 15.946 1.00 87.19 79 ASP A N 1
ATOM 609 C CA . ASP A 1 79 ? -3.458 -4.146 16.851 1.00 87.19 79 ASP A CA 1
ATOM 610 C C . ASP A 1 79 ? -3.441 -2.887 17.739 1.00 87.19 79 ASP A C 1
ATOM 612 O O . ASP A 1 79 ? -2.406 -2.553 18.307 1.00 87.19 79 ASP A O 1
ATOM 616 N N . ASN A 1 80 ? -4.565 -2.171 17.839 1.00 85.88 80 ASN A N 1
ATOM 617 C CA . ASN A 1 80 ? -4.729 -0.903 18.562 1.00 85.88 80 ASN A CA 1
ATOM 618 C C . ASN A 1 80 ? -3.841 0.245 18.044 1.00 85.88 80 ASN A C 1
ATOM 620 O O . ASN A 1 80 ? -3.668 1.263 18.712 1.00 85.88 80 ASN A O 1
ATOM 624 N N . ALA A 1 81 ? -3.277 0.110 16.842 1.00 87.94 81 ALA A N 1
ATOM 625 C CA . ALA A 1 81 ? -2.522 1.174 16.193 1.00 87.94 81 ALA A CA 1
ATOM 626 C C . ALA A 1 81 ? -3.469 2.165 15.501 1.00 87.94 81 ALA A C 1
ATOM 628 O O . ALA A 1 81 ? -4.449 1.766 14.879 1.00 87.94 81 ALA A O 1
ATOM 629 N N . THR A 1 82 ? -3.152 3.458 15.527 1.00 88.69 82 THR A N 1
ATOM 630 C CA . THR A 1 82 ? -3.916 4.484 14.784 1.00 88.69 82 THR A CA 1
ATOM 631 C C . THR A 1 82 ? -3.353 4.725 13.381 1.00 88.69 82 THR A C 1
ATOM 633 O O . THR A 1 82 ? -4.045 5.233 12.500 1.00 88.69 82 THR A O 1
ATOM 636 N N . SER A 1 83 ? -2.085 4.376 13.155 1.00 90.50 83 SER A N 1
ATOM 637 C CA . SER A 1 83 ? -1.387 4.597 11.888 1.00 90.50 83 SER A CA 1
ATOM 638 C C . SER A 1 83 ? -0.484 3.426 11.526 1.00 90.50 83 SER A C 1
ATOM 640 O O . SER A 1 83 ? 0.172 2.856 12.398 1.00 90.50 83 SER A O 1
ATOM 642 N N . LYS A 1 84 ? -0.405 3.109 10.235 1.00 90.50 84 LYS A N 1
ATOM 643 C CA . LYS A 1 84 ? 0.475 2.085 9.669 1.00 90.50 84 LYS A CA 1
ATOM 644 C C . LYS A 1 84 ? 1.102 2.581 8.382 1.00 90.50 84 LYS A C 1
ATOM 646 O O . LYS A 1 84 ? 0.413 3.183 7.567 1.00 90.50 84 LYS A O 1
ATOM 651 N N . SER A 1 85 ? 2.367 2.249 8.170 1.00 90.69 85 SER A N 1
ATOM 652 C CA . SER A 1 85 ? 3.077 2.526 6.925 1.00 90.69 85 SER A CA 1
ATOM 653 C C . SER A 1 85 ? 3.375 1.229 6.174 1.00 90.69 85 SER A C 1
ATOM 655 O O . SER A 1 85 ? 3.653 0.190 6.778 1.00 90.69 85 SER A O 1
ATOM 657 N N . ASN A 1 86 ? 3.295 1.272 4.846 1.00 90.31 86 ASN A N 1
ATOM 658 C CA . ASN A 1 86 ? 3.772 0.213 3.965 1.00 90.31 86 ASN A CA 1
ATOM 659 C C . ASN A 1 86 ? 4.602 0.826 2.835 1.00 90.31 86 ASN A C 1
ATOM 661 O O . ASN A 1 86 ? 4.231 1.838 2.249 1.00 90.31 86 ASN A O 1
ATOM 665 N N . LYS A 1 87 ? 5.684 0.141 2.472 1.00 90.88 87 LYS A N 1
ATOM 666 C CA . LYS A 1 87 ? 6.547 0.477 1.341 1.00 90.88 87 LYS A CA 1
ATOM 667 C C . LYS A 1 87 ? 6.420 -0.569 0.247 1.00 90.88 87 LYS A C 1
ATOM 669 O O . LYS A 1 87 ? 6.354 -1.767 0.525 1.00 90.88 87 LYS A O 1
ATOM 674 N N . CYS A 1 88 ? 6.449 -0.126 -1.000 1.00 88.56 88 CYS A N 1
ATOM 675 C CA . CYS A 1 88 ? 6.566 -0.987 -2.163 1.00 88.56 88 CYS A CA 1
ATOM 676 C C . CYS A 1 88 ? 7.722 -0.538 -3.042 1.00 88.56 88 CYS A C 1
ATOM 678 O O . CYS A 1 88 ? 7.807 0.619 -3.436 1.00 88.56 88 CYS A O 1
ATOM 680 N N . TRP A 1 89 ? 8.605 -1.468 -3.389 1.00 87.88 89 TRP A N 1
ATOM 681 C CA . TRP A 1 89 ? 9.715 -1.185 -4.292 1.00 87.88 89 TRP A CA 1
ATOM 682 C C . TRP A 1 89 ? 9.299 -1.452 -5.730 1.00 87.88 89 TRP A C 1
ATOM 684 O O . TRP A 1 89 ? 8.858 -2.556 -6.046 1.00 87.88 89 TRP A O 1
ATOM 694 N N . HIS A 1 90 ? 9.523 -0.497 -6.634 1.00 83.06 90 HIS A N 1
ATOM 695 C CA . HIS A 1 90 ? 9.212 -0.664 -8.057 1.00 83.06 90 HIS A CA 1
ATOM 696 C C . HIS A 1 90 ? 9.983 -1.820 -8.700 1.00 83.06 90 HIS A C 1
ATOM 698 O O . HIS A 1 90 ? 9.569 -2.315 -9.740 1.00 83.06 90 HIS A O 1
ATOM 704 N N . VAL A 1 91 ? 11.088 -2.272 -8.099 1.00 81.25 91 VAL A N 1
ATOM 705 C CA . VAL A 1 91 ? 11.852 -3.429 -8.585 1.00 81.25 91 VAL A CA 1
ATOM 706 C C . VAL A 1 91 ? 11.231 -4.769 -8.185 1.00 81.25 91 VAL A C 1
ATOM 708 O O . VAL A 1 91 ? 11.320 -5.720 -8.953 1.00 81.25 91 VAL A O 1
ATOM 711 N N . THR A 1 92 ? 10.567 -4.876 -7.035 1.00 81.38 92 THR A N 1
ATOM 712 C CA . THR A 1 92 ? 9.943 -6.141 -6.601 1.00 81.38 92 THR A CA 1
ATOM 713 C C . THR A 1 92 ? 8.445 -6.168 -6.870 1.00 81.38 92 THR A C 1
ATOM 715 O O . THR A 1 92 ? 7.888 -7.232 -7.109 1.00 81.38 92 THR A O 1
ATOM 718 N N . GLY A 1 93 ? 7.794 -5.008 -6.826 1.00 82.06 93 GLY A N 1
ATOM 719 C CA . GLY A 1 93 ? 6.343 -4.883 -6.835 1.00 82.06 93 GLY A CA 1
ATOM 720 C C . GLY A 1 93 ? 5.656 -5.448 -5.596 1.00 82.06 93 GLY A C 1
ATOM 721 O O . GLY A 1 93 ? 4.470 -5.766 -5.619 1.00 82.06 93 GLY A O 1
ATOM 722 N N . VAL A 1 94 ? 6.410 -5.628 -4.512 1.00 83.38 94 VAL A N 1
ATOM 723 C CA . VAL A 1 94 ? 5.910 -6.239 -3.282 1.00 83.38 94 VAL A CA 1
ATOM 724 C C . VAL A 1 94 ? 5.791 -5.179 -2.199 1.00 83.38 94 VAL A C 1
ATOM 726 O O . VAL A 1 94 ? 6.781 -4.538 -1.841 1.00 83.38 94 VAL A O 1
ATOM 729 N N . TRP A 1 95 ? 4.581 -5.051 -1.657 1.00 85.69 95 TRP A N 1
ATOM 730 C CA . TRP A 1 95 ? 4.289 -4.265 -0.462 1.00 85.69 95 TRP A CA 1
ATOM 731 C C . TRP A 1 95 ? 4.818 -4.964 0.798 1.00 85.69 95 TRP A C 1
ATOM 733 O O . TRP A 1 95 ? 4.608 -6.167 0.984 1.00 85.69 95 TRP A O 1
ATOM 743 N N . LYS A 1 96 ? 5.499 -4.214 1.668 1.00 86.81 96 LYS A N 1
ATOM 744 C CA . LYS A 1 96 ? 5.959 -4.653 2.992 1.00 86.81 96 LYS A CA 1
ATOM 745 C C . LYS A 1 96 ? 5.724 -3.560 4.047 1.00 86.81 96 LYS A C 1
ATOM 747 O O . LYS A 1 96 ? 5.844 -2.387 3.704 1.00 86.81 96 LYS A O 1
ATOM 752 N N . PRO A 1 97 ? 5.497 -3.920 5.325 1.00 82.62 97 PRO A N 1
ATOM 753 C CA . PRO A 1 97 ? 5.422 -5.285 5.868 1.00 82.62 97 PRO A CA 1
ATOM 754 C C . PRO A 1 97 ? 4.174 -6.075 5.455 1.00 82.62 97 PRO A C 1
ATOM 756 O O . PRO A 1 97 ? 4.205 -7.302 5.485 1.00 82.62 97 PRO A O 1
ATOM 759 N N . MET A 1 98 ? 3.098 -5.408 5.038 1.00 81.69 98 MET A N 1
ATOM 760 C CA . MET A 1 98 ? 1.811 -6.048 4.751 1.00 81.69 98 MET A CA 1
ATOM 761 C C . MET A 1 98 ? 1.452 -5.869 3.281 1.00 81.69 98 MET A C 1
ATOM 763 O O . MET A 1 98 ? 1.695 -4.811 2.708 1.00 81.69 98 MET A O 1
ATOM 767 N N . LYS A 1 99 ? 0.813 -6.878 2.676 1.00 76.88 99 LYS A N 1
ATOM 768 C CA . LYS A 1 99 ? 0.302 -6.754 1.302 1.00 76.88 99 LYS A CA 1
ATOM 769 C C . LYS A 1 99 ? -0.851 -5.749 1.206 1.00 76.88 99 LYS A C 1
ATOM 771 O O . LYS A 1 99 ? -0.944 -5.030 0.221 1.00 76.88 99 LYS A O 1
ATOM 776 N N . ASN A 1 100 ? -1.715 -5.726 2.220 1.00 78.62 100 ASN A N 1
ATOM 777 C CA . ASN A 1 100 ? -2.887 -4.862 2.315 1.00 78.62 100 ASN A CA 1
ATOM 778 C C . ASN A 1 100 ? -2.988 -4.296 3.732 1.00 78.62 100 ASN A C 1
ATOM 780 O O . ASN A 1 100 ? -2.556 -4.942 4.690 1.00 78.62 100 ASN A O 1
ATOM 784 N N . PHE A 1 101 ? -3.589 -3.116 3.859 1.00 83.25 101 PHE A N 1
ATOM 785 C CA . PHE A 1 101 ? -3.923 -2.555 5.162 1.00 83.25 101 PHE A CA 1
ATOM 786 C C . PHE A 1 101 ? -5.178 -3.239 5.722 1.00 83.25 101 PHE A C 1
ATOM 788 O O . PHE A 1 101 ? -6.129 -3.458 4.967 1.00 83.25 101 PHE A O 1
ATOM 795 N N . PRO A 1 102 ? -5.195 -3.604 7.016 1.00 85.94 102 PRO A N 1
ATOM 796 C CA . PRO A 1 102 ? -6.411 -4.078 7.661 1.00 85.94 102 PRO A CA 1
ATOM 797 C C . PRO A 1 102 ? -7.448 -2.952 7.743 1.00 85.94 102 PRO A C 1
ATOM 799 O O . PRO A 1 102 ? -7.100 -1.771 7.704 1.00 85.94 102 PRO A O 1
ATOM 802 N N . ALA A 1 103 ? -8.723 -3.321 7.861 1.00 86.25 103 ALA A N 1
ATOM 803 C CA . ALA A 1 103 ? -9.790 -2.354 8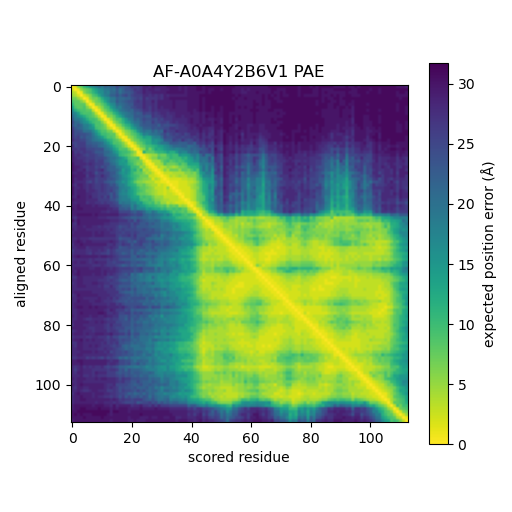.094 1.00 86.25 103 ALA A CA 1
ATOM 804 C C . ALA A 1 103 ? -9.631 -1.690 9.471 1.00 86.25 103 ALA A C 1
ATOM 806 O O . ALA A 1 103 ? -9.184 -2.335 10.424 1.00 86.25 103 ALA A O 1
ATOM 807 N N . CYS A 1 104 ? -10.015 -0.418 9.567 1.00 89.19 104 CYS A N 1
ATOM 808 C CA . CYS A 1 104 ? -10.115 0.274 10.842 1.00 89.19 104 CYS A CA 1
ATOM 809 C C . CYS A 1 104 ? -11.391 -0.191 11.560 1.00 89.19 104 CYS A C 1
ATOM 811 O O . CYS A 1 104 ? -12.469 -0.263 10.971 1.00 89.19 104 CYS A O 1
ATOM 813 N N . GLN A 1 105 ? -11.271 -0.540 12.834 1.00 89.94 105 GLN A N 1
ATOM 814 C CA . GLN A 1 105 ? -12.365 -0.961 13.700 1.00 89.94 105 GLN A CA 1
ATOM 815 C C . GLN A 1 105 ? -12.620 0.142 14.717 1.00 89.94 105 GLN A C 1
ATOM 817 O O . GLN A 1 105 ? -11.682 0.782 15.181 1.00 89.94 105 GLN A O 1
ATOM 822 N N . ARG A 1 106 ? -13.885 0.399 15.057 1.00 86.38 106 ARG A N 1
ATOM 823 C CA . ARG A 1 106 ? -14.195 1.396 16.084 1.00 86.38 106 ARG A CA 1
ATOM 824 C C . ARG A 1 106 ? -13.521 0.979 17.388 1.00 86.38 106 ARG A C 1
ATOM 826 O O . ARG A 1 106 ? -13.610 -0.187 17.771 1.00 86.38 106 ARG A O 1
ATOM 833 N N . GLU A 1 107 ? -12.893 1.937 18.056 1.00 78.12 107 GLU A N 1
ATOM 834 C CA . GLU A 1 107 ? -12.389 1.820 19.419 1.00 78.12 107 GLU A CA 1
ATOM 835 C C . GLU A 1 107 ? -13.590 1.651 20.361 1.00 78.12 107 GLU A C 1
ATOM 837 O O . GLU A 1 107 ? -14.047 2.574 21.027 1.00 78.12 107 GLU A O 1
ATOM 842 N N . TYR A 1 108 ? -14.174 0.454 20.372 1.00 64.81 108 TYR A N 1
ATOM 843 C CA . TYR A 1 108 ? -15.039 0.007 21.450 1.00 64.81 108 TYR A CA 1
ATOM 844 C C . TYR A 1 108 ? -14.118 -0.361 22.610 1.00 64.81 108 TYR A C 1
ATOM 846 O O . TYR A 1 108 ? -13.947 -1.535 22.927 1.00 64.81 108 TYR A O 1
ATOM 854 N N . LEU A 1 109 ? -13.480 0.633 23.232 1.00 57.62 109 LEU A N 1
ATOM 855 C CA . LEU A 1 109 ? -13.071 0.455 24.616 1.00 57.62 109 LEU A CA 1
ATOM 856 C C . LEU A 1 109 ? -14.360 0.206 25.390 1.00 57.62 109 LEU A C 1
ATOM 858 O O . LEU A 1 109 ? -15.150 1.119 25.608 1.00 57.62 109 LEU A O 1
ATOM 862 N N . GLU A 1 110 ? -14.618 -1.070 25.648 1.00 56.91 110 GLU A N 1
ATOM 863 C CA . GLU A 1 110 ? -15.184 -1.600 26.879 1.00 56.91 110 GLU A CA 1
ATOM 864 C C . GLU A 1 110 ? -15.905 -0.565 27.760 1.00 56.91 110 GLU A C 1
ATOM 866 O O . GLU A 1 110 ? -15.515 -0.310 28.892 1.00 56.91 110 GLU A O 1
ATOM 871 N N . MET A 1 111 ? -17.040 -0.024 27.308 1.00 53.66 111 MET A N 1
ATOM 872 C CA . MET A 1 111 ? -18.041 0.522 28.233 1.00 53.66 111 MET A CA 1
ATOM 873 C C . MET A 1 111 ? -18.816 -0.632 28.890 1.00 53.66 111 MET A C 1
ATOM 875 O O . MET A 1 111 ? -20.039 -0.582 28.973 1.00 53.66 111 MET A O 1
ATOM 879 N N . ASN A 1 112 ? -18.125 -1.720 29.251 1.00 49.97 112 ASN A N 1
ATOM 880 C CA . ASN A 1 112 ? -18.705 -2.899 29.885 1.00 49.97 112 ASN A CA 1
ATOM 881 C C . ASN A 1 112 ? -17.620 -3.782 30.542 1.00 49.97 112 ASN A C 1
ATOM 883 O O . ASN A 1 112 ? -17.444 -4.932 30.147 1.00 49.97 112 ASN A O 1
ATOM 887 N N . ASN A 1 113 ? -16.904 -3.250 31.538 1.00 46.09 113 ASN A N 1
ATOM 888 C CA . ASN A 1 113 ? -16.477 -4.033 32.708 1.00 46.09 113 ASN A CA 1
ATOM 889 C C . ASN A 1 113 ? -16.206 -3.123 33.913 1.00 46.09 113 ASN A C 1
ATOM 891 O O . ASN A 1 113 ? -15.171 -2.420 33.906 1.00 46.09 113 ASN A O 1
#